Protein AF-A0A1Z4QGK7-F1 (afdb_monomer_lite)

Foldseek 3Di:
DFPDKDAQDFDDPVPPDHTDTAMWTHDPNDTPDTDRDDDPPDDDD

Radius of gyration: 10.7 Å; chains: 1; bounding box: 28×17×24 Å

Secondary structure (DSSP, 8-state):
--SEEEEEEEE--SSSPPPEEEEEEEETTEEEEEES---TTS---

Structure (mmCIF, N/CA/C/O backbone):
data_AF-A0A1Z4QGK7-F1
#
_entry.id   AF-A0A1Z4QGK7-F1
#
loop_
_atom_site.group_PDB
_atom_site.id
_atom_site.type_symbol
_atom_site.label_atom_id
_atom_site.label_alt_id
_atom_site.label_comp_id
_atom_site.label_asym_id
_atom_site.label_entity_id
_atom_site.label_seq_id
_atom_site.pdbx_PDB_ins_code
_atom_site.Cartn_x
_atom_site.Cartn_y
_atom_site.Cartn_z
_atom_site.occupancy
_atom_site.B_iso_or_equiv
_atom_site.auth_seq_id
_atom_site.auth_comp_id
_atom_site.auth_asym_id
_atom_site.auth_atom_id
_atom_site.pdbx_PDB_model_num
ATOM 1 N N . MET A 1 1 ? -11.396 -3.377 8.984 1.00 83.88 1 MET A N 1
ATOM 2 C CA . MET A 1 1 ? -10.828 -2.013 8.952 1.00 83.88 1 MET A CA 1
ATOM 3 C C . MET A 1 1 ? -9.321 -2.160 8.930 1.00 83.88 1 MET A C 1
ATOM 5 O O . MET A 1 1 ? -8.830 -3.058 9.605 1.00 83.88 1 MET A O 1
ATOM 9 N N . LEU A 1 2 ? -8.628 -1.367 8.116 1.00 87.94 2 LEU A N 1
ATOM 10 C CA . LEU A 1 2 ? -7.165 -1.351 8.107 1.00 87.94 2 LEU A CA 1
ATOM 11 C C . LEU A 1 2 ? -6.666 -0.562 9.315 1.00 87.94 2 LEU A C 1
ATOM 13 O O . LEU A 1 2 ? -7.279 0.440 9.683 1.00 87.94 2 LEU A O 1
ATOM 17 N N . ASP A 1 3 ? -5.549 -0.990 9.884 1.00 93.19 3 ASP A N 1
ATOM 18 C CA . ASP A 1 3 ? -4.877 -0.242 10.949 1.00 93.19 3 ASP A CA 1
ATOM 19 C C . ASP A 1 3 ? -4.060 0.908 10.355 1.00 93.19 3 ASP A C 1
ATOM 21 O O . ASP A 1 3 ? -3.948 1.983 10.940 1.00 93.19 3 ASP A O 1
ATOM 25 N N . LEU A 1 4 ? -3.491 0.672 9.168 1.00 93.69 4 LEU A N 1
ATOM 26 C CA . LEU A 1 4 ? -2.688 1.629 8.426 1.00 93.69 4 LEU A CA 1
ATOM 27 C C . LEU A 1 4 ? -2.911 1.450 6.922 1.00 93.69 4 LEU A C 1
ATOM 29 O O . LEU A 1 4 ? -2.939 0.333 6.398 1.00 93.69 4 LEU A O 1
ATOM 33 N N . LEU A 1 5 ? -3.039 2.585 6.242 1.00 93.56 5 LEU A N 1
ATOM 34 C CA . LEU A 1 5 ? -3.091 2.698 4.796 1.00 93.56 5 LEU A CA 1
ATOM 35 C C . LEU A 1 5 ? -1.926 3.574 4.333 1.00 93.56 5 LEU A C 1
ATOM 37 O O . LEU A 1 5 ? -1.868 4.756 4.670 1.00 93.56 5 LEU A O 1
ATOM 41 N N . ILE A 1 6 ? -1.008 2.997 3.561 1.00 94.81 6 ILE A N 1
ATOM 42 C CA . ILE A 1 6 ? 0.062 3.735 2.883 1.00 94.81 6 ILE A CA 1
ATOM 43 C C . ILE A 1 6 ? -0.396 3.953 1.446 1.00 94.81 6 ILE A C 1
ATOM 45 O O . ILE A 1 6 ? -0.690 2.975 0.761 1.00 94.81 6 ILE A O 1
ATOM 49 N N . GLN A 1 7 ? -0.470 5.207 1.000 1.00 94.81 7 GLN A N 1
ATOM 50 C CA . GLN A 1 7 ? -1.019 5.548 -0.315 1.00 94.81 7 GLN A CA 1
ATOM 51 C C . GLN A 1 7 ? 0.026 6.126 -1.258 1.00 94.81 7 GLN A C 1
ATOM 53 O O . GLN A 1 7 ? 0.898 6.885 -0.829 1.00 94.81 7 GLN A O 1
ATOM 58 N N . ASN A 1 8 ? -0.124 5.815 -2.548 1.00 95.44 8 ASN A N 1
ATOM 59 C CA . ASN A 1 8 ? 0.675 6.352 -3.648 1.00 95.44 8 ASN A CA 1
ATOM 60 C C . ASN A 1 8 ? 2.193 6.223 -3.404 1.00 95.44 8 ASN A C 1
ATOM 62 O O . ASN A 1 8 ? 2.976 7.124 -3.708 1.00 95.44 8 ASN A O 1
ATOM 66 N N . GLY A 1 9 ? 2.601 5.104 -2.806 1.00 95.81 9 GLY A N 1
ATOM 67 C CA . GLY A 1 9 ? 3.995 4.780 -2.545 1.00 95.81 9 GLY A CA 1
ATOM 68 C C . GLY A 1 9 ? 4.652 4.121 -3.753 1.00 95.81 9 GLY A C 1
ATOM 69 O O . GLY A 1 9 ? 3.986 3.462 -4.551 1.00 95.81 9 GLY A O 1
ATOM 70 N N . LEU A 1 10 ? 5.974 4.264 -3.865 1.00 97.56 10 LEU A N 1
ATOM 71 C CA . LEU A 1 10 ? 6.782 3.438 -4.760 1.00 97.56 10 LEU A CA 1
ATOM 72 C C . LEU A 1 10 ? 7.151 2.142 -4.032 1.00 97.56 10 LEU A C 1
ATOM 74 O O . LEU A 1 10 ? 7.907 2.156 -3.062 1.00 97.56 10 LEU A O 1
ATOM 78 N N . ILE A 1 11 ? 6.586 1.031 -4.487 1.00 96.38 11 ILE A N 1
ATOM 79 C CA . ILE A 1 11 ? 6.626 -0.265 -3.816 1.00 96.38 11 ILE A CA 1
ATOM 80 C C . ILE A 1 11 ? 7.724 -1.128 -4.432 1.00 96.38 11 ILE A C 1
ATOM 82 O O . ILE A 1 11 ? 7.749 -1.354 -5.643 1.00 96.38 11 ILE A O 1
ATOM 86 N N . PHE A 1 12 ? 8.597 -1.642 -3.568 1.00 96.81 12 PHE A N 1
ATOM 87 C CA . PHE A 1 12 ? 9.594 -2.660 -3.887 1.00 96.81 12 PHE A CA 1
ATOM 88 C C . PHE A 1 12 ? 9.128 -3.995 -3.292 1.00 96.81 12 PHE A C 1
ATOM 90 O O . PHE A 1 12 ? 8.855 -4.067 -2.096 1.00 96.81 12 PHE A O 1
ATOM 97 N N . ASP A 1 13 ? 9.032 -5.042 -4.113 1.00 93.38 13 ASP A N 1
ATOM 98 C CA . ASP A 1 13 ? 8.530 -6.367 -3.705 1.00 93.38 13 ASP A CA 1
ATOM 99 C C . ASP A 1 1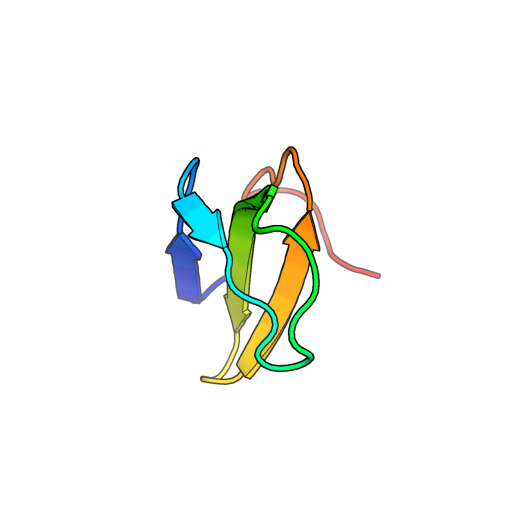3 ? 9.599 -7.269 -3.061 1.00 93.38 13 ASP A C 1
ATOM 101 O O . ASP A 1 13 ? 9.279 -8.314 -2.500 1.00 93.38 13 ASP A O 1
ATOM 105 N N . GLY A 1 14 ? 10.873 -6.875 -3.147 1.00 95.69 14 GLY A N 1
ATOM 106 C CA . GLY A 1 14 ? 12.012 -7.661 -2.669 1.00 95.69 14 GLY A CA 1
ATOM 107 C C . GLY A 1 14 ? 12.393 -8.851 -3.561 1.00 95.69 14 GLY A C 1
ATOM 108 O O . GLY A 1 14 ? 13.352 -9.547 -3.241 1.00 95.69 14 GLY A O 1
ATOM 109 N N . LEU A 1 15 ? 11.700 -9.073 -4.684 1.00 96.56 15 LEU A N 1
ATOM 110 C CA . LEU A 1 15 ? 11.979 -10.144 -5.654 1.00 96.56 15 LEU A CA 1
ATOM 111 C C . LEU A 1 15 ? 12.860 -9.673 -6.822 1.00 96.56 15 LEU A C 1
ATOM 113 O O . LEU A 1 15 ? 13.250 -10.472 -7.669 1.00 96.56 15 LEU A O 1
ATOM 117 N N . GLY A 1 16 ? 13.187 -8.378 -6.862 1.00 96.12 16 GLY A N 1
ATOM 118 C CA . GLY A 1 16 ? 13.988 -7.767 -7.926 1.00 96.12 16 GLY A CA 1
ATOM 119 C C . GLY A 1 16 ? 13.171 -7.322 -9.141 1.00 96.12 16 GLY A C 1
ATOM 120 O O . GLY A 1 16 ? 13.756 -6.947 -10.157 1.00 96.12 16 GLY A O 1
ATOM 121 N N . SER A 1 17 ? 11.839 -7.341 -9.050 1.00 95.81 17 SER A N 1
ATOM 122 C CA . SER A 1 17 ? 10.952 -6.807 -10.085 1.00 95.81 17 SER A CA 1
ATOM 123 C C . SER A 1 17 ? 11.068 -5.283 -10.194 1.00 95.81 17 SER A C 1
ATOM 125 O O . SER A 1 17 ? 11.539 -4.598 -9.282 1.00 95.81 17 SER A O 1
ATOM 127 N N . THR A 1 18 ? 10.592 -4.720 -11.309 1.00 97.56 18 THR A N 1
ATOM 128 C CA . THR A 1 18 ? 10.478 -3.263 -11.453 1.00 97.56 18 THR A CA 1
ATOM 129 C C . THR A 1 18 ? 9.525 -2.691 -10.391 1.00 97.56 18 THR A C 1
ATOM 131 O O . THR A 1 18 ? 8.405 -3.192 -10.271 1.00 97.56 18 THR A O 1
ATOM 134 N N . PRO A 1 19 ? 9.922 -1.638 -9.649 1.00 97.12 19 PRO A N 1
ATOM 135 C CA . PRO A 1 19 ? 9.067 -1.020 -8.638 1.00 97.12 19 PRO A CA 1
ATOM 136 C C . PRO A 1 19 ? 7.771 -0.454 -9.225 1.00 97.12 19 PRO A C 1
AT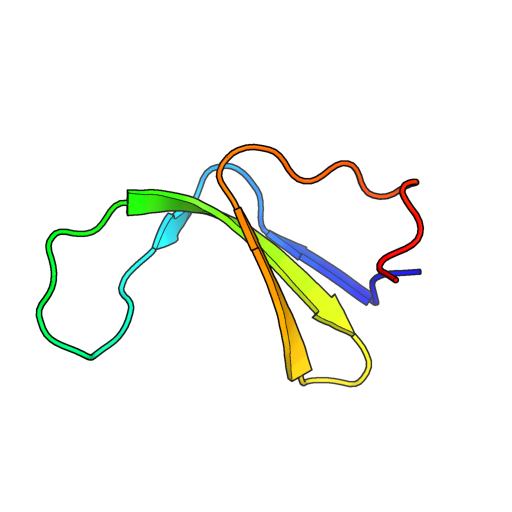OM 138 O O . PRO A 1 19 ? 7.762 0.074 -10.340 1.00 97.12 19 PRO A O 1
ATOM 141 N N . VAL A 1 20 ? 6.685 -0.517 -8.454 1.00 96.19 20 VAL A N 1
ATOM 142 C CA . VAL A 1 20 ? 5.347 -0.080 -8.891 1.00 96.19 20 VAL A CA 1
ATOM 143 C C . VAL A 1 20 ? 4.782 1.004 -7.982 1.00 96.19 20 VAL A C 1
ATOM 145 O O . VAL A 1 20 ? 5.014 0.991 -6.778 1.00 96.19 20 VAL A O 1
ATOM 148 N N . ILE A 1 21 ? 4.016 1.939 -8.548 1.00 97.19 21 ILE A N 1
ATOM 149 C CA . ILE A 1 21 ? 3.255 2.915 -7.757 1.00 97.19 21 ILE A CA 1
ATOM 150 C C . ILE A 1 21 ? 1.939 2.279 -7.307 1.00 97.19 21 ILE A C 1
ATOM 152 O O . ILE A 1 21 ? 1.184 1.772 -8.143 1.00 97.19 21 ILE A O 1
ATOM 156 N N . GLY A 1 22 ? 1.646 2.336 -6.010 1.00 95.31 22 GLY A N 1
ATOM 157 C CA . GLY A 1 22 ? 0.386 1.843 -5.467 1.00 95.31 22 GLY A CA 1
ATOM 158 C C . GLY A 1 22 ? 0.221 2.070 -3.971 1.00 95.31 22 GLY A C 1
ATOM 159 O O . GLY A 1 22 ? 0.970 2.810 -3.332 1.00 95.31 22 GLY A O 1
ATOM 160 N N . ASP A 1 23 ? -0.773 1.387 -3.428 1.00 95.81 23 ASP A N 1
ATOM 161 C CA . ASP A 1 23 ? -1.209 1.468 -2.048 1.00 95.81 23 ASP A CA 1
ATOM 162 C C . ASP A 1 23 ? -0.960 0.133 -1.329 1.00 95.81 23 ASP A C 1
ATOM 164 O O . ASP A 1 23 ? -1.061 -0.947 -1.924 1.00 95.81 23 ASP A O 1
ATOM 168 N N . ILE A 1 24 ? -0.686 0.210 -0.025 1.00 95.25 24 ILE A N 1
ATOM 169 C CA . ILE A 1 24 ? -0.490 -0.946 0.856 1.00 95.25 24 ILE A CA 1
ATOM 170 C C . ILE A 1 24 ? -1.446 -0.842 2.042 1.00 95.25 24 ILE A C 1
ATOM 172 O O . ILE A 1 24 ? -1.425 0.134 2.798 1.00 95.25 24 ILE A O 1
ATOM 176 N N . GLY A 1 25 ? -2.264 -1.878 2.214 1.00 94.62 25 GLY A N 1
ATOM 177 C CA . GLY A 1 25 ? -3.133 -2.048 3.372 1.00 94.62 25 GLY A CA 1
ATOM 178 C C . GLY A 1 25 ? -2.485 -2.942 4.425 1.00 94.62 25 GLY A C 1
ATOM 179 O O . GLY A 1 25 ? -2.021 -4.042 4.110 1.00 94.62 25 GLY A O 1
ATOM 180 N N . ILE A 1 26 ? -2.486 -2.485 5.678 1.00 94.75 26 ILE A N 1
ATOM 181 C CA . ILE A 1 26 ? -1.958 -3.227 6.828 1.00 94.75 26 ILE A CA 1
ATOM 182 C C . ILE A 1 26 ? -3.080 -3.496 7.832 1.00 94.75 26 ILE A C 1
ATOM 184 O O . ILE A 1 26 ? -3.847 -2.597 8.185 1.00 94.75 26 ILE A O 1
ATOM 188 N N . GLN A 1 27 ? -3.146 -4.738 8.311 1.00 95.69 27 GLN A N 1
ATOM 189 C CA . GLN A 1 27 ? -4.053 -5.163 9.372 1.00 95.69 27 GLN A CA 1
ATOM 190 C C . GLN A 1 27 ? -3.365 -6.180 10.292 1.00 95.69 27 GLN A C 1
ATOM 192 O O . GLN A 1 27 ? -2.730 -7.130 9.831 1.00 95.69 27 GLN A O 1
ATOM 197 N N . ASN A 1 28 ? -3.486 -5.983 11.602 1.00 95.31 28 ASN A N 1
ATOM 198 C CA . ASN A 1 28 ? -2.852 -6.759 12.666 1.00 95.31 28 ASN A CA 1
ATOM 199 C C . ASN A 1 28 ? -1.340 -6.944 12.450 1.00 95.31 28 ASN A C 1
ATOM 201 O O . ASN A 1 28 ? -0.802 -8.043 12.596 1.00 95.31 28 ASN A O 1
ATOM 205 N N . GLY A 1 29 ? -0.661 -5.867 12.038 1.00 95.25 29 GLY A N 1
ATOM 206 C CA . GLY A 1 29 ? 0.780 -5.867 11.760 1.00 95.25 29 GLY A CA 1
ATOM 207 C C . GLY A 1 29 ? 1.200 -6.672 10.523 1.00 95.25 29 GLY A C 1
ATOM 208 O O . GLY A 1 29 ? 2.386 -6.941 10.351 1.00 95.25 29 GLY A O 1
ATOM 209 N N . ARG A 1 30 ? 0.255 -7.075 9.664 1.00 96.19 30 ARG A N 1
ATOM 210 C CA . ARG A 1 30 ? 0.515 -7.818 8.423 1.00 96.19 30 ARG A CA 1
ATOM 211 C C . ARG A 1 30 ? 0.037 -7.042 7.206 1.00 96.19 30 ARG A C 1
ATOM 213 O O . ARG A 1 30 ? -0.959 -6.328 7.274 1.00 96.19 30 ARG A O 1
ATOM 220 N N . ILE A 1 31 ? 0.722 -7.231 6.082 1.00 94.69 31 ILE A N 1
ATOM 221 C CA . ILE A 1 31 ? 0.259 -6.739 4.783 1.00 94.69 31 ILE A CA 1
ATOM 222 C C . ILE A 1 31 ? -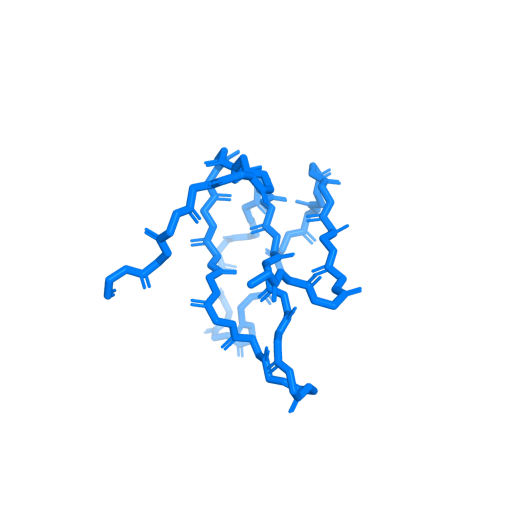0.917 -7.612 4.343 1.00 94.69 31 ILE A C 1
ATOM 224 O O . ILE A 1 31 ? -0.776 -8.831 4.253 1.00 94.69 31 ILE A O 1
ATOM 228 N N . VAL A 1 32 ? -2.066 -6.990 4.081 1.00 95.38 32 VAL A N 1
ATOM 229 C CA . VAL A 1 32 ? -3.289 -7.683 3.635 1.00 95.38 32 VAL A CA 1
ATOM 230 C C . VAL A 1 32 ? -3.685 -7.332 2.205 1.00 95.38 32 VAL A C 1
ATOM 232 O O . VAL A 1 32 ? -4.452 -8.065 1.591 1.00 95.38 32 VAL A O 1
ATOM 235 N N . ALA A 1 33 ? -3.151 -6.241 1.653 1.00 93.25 33 ALA A N 1
ATOM 236 C CA . ALA A 1 33 ? -3.402 -5.852 0.273 1.00 93.25 33 ALA A CA 1
ATOM 237 C C . ALA A 1 33 ? -2.267 -4.985 -0.285 1.00 93.25 33 ALA A C 1
ATOM 239 O O . ALA A 1 33 ? -1.730 -4.123 0.412 1.00 93.25 33 ALA A O 1
ATOM 240 N N . ILE A 1 34 ? -1.950 -5.209 -1.561 1.00 93.69 34 ILE A N 1
ATOM 241 C CA . ILE A 1 34 ? -1.079 -4.373 -2.391 1.00 93.69 34 ILE A CA 1
ATOM 242 C C . ILE A 1 34 ? -1.815 -4.175 -3.717 1.00 93.69 34 ILE A C 1
ATOM 244 O O . ILE A 1 34 ? -2.084 -5.147 -4.422 1.00 93.69 34 ILE A O 1
ATOM 248 N N . THR A 1 35 ? -2.205 -2.946 -4.050 1.00 92.25 35 THR A N 1
ATOM 249 C CA . THR A 1 35 ? -2.916 -2.652 -5.307 1.00 92.25 35 THR A CA 1
ATOM 250 C C . THR A 1 35 ? -2.728 -1.199 -5.722 1.00 92.25 35 THR A C 1
ATOM 252 O O . THR A 1 35 ? -2.294 -0.373 -4.931 1.00 92.25 35 THR A O 1
ATOM 255 N N . LYS A 1 36 ? -3.067 -0.860 -6.966 1.00 90.06 36 LYS A N 1
ATOM 256 C CA . LYS A 1 36 ? -2.945 0.506 -7.485 1.00 90.06 36 LYS A CA 1
ATOM 257 C C . LYS A 1 36 ? -3.910 1.495 -6.819 1.00 90.06 36 LYS A C 1
ATOM 259 O O . LYS A 1 36 ? -3.582 2.671 -6.732 1.00 90.06 36 LYS A O 1
ATOM 264 N N . TYR A 1 37 ? -5.085 1.028 -6.390 1.00 86.69 37 TYR A N 1
ATOM 265 C CA . TYR A 1 37 ? -6.109 1.867 -5.766 1.00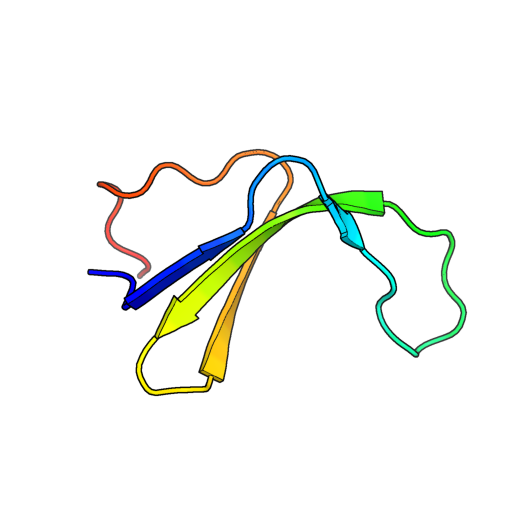 86.69 37 TYR A CA 1
ATOM 266 C C . TYR A 1 37 ? -6.800 1.109 -4.641 1.00 86.69 37 TYR A C 1
ATOM 268 O O . TYR A 1 37 ? -7.530 0.145 -4.884 1.00 86.69 37 TYR A O 1
ATOM 276 N N . LEU A 1 38 ? -6.566 1.547 -3.411 1.00 82.50 38 LEU A N 1
ATOM 277 C CA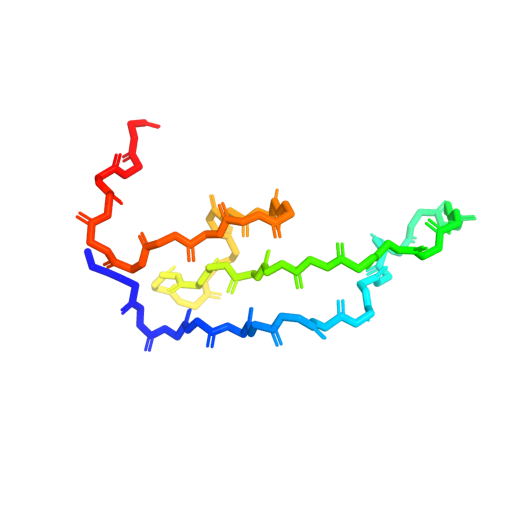 . LEU A 1 38 ? -7.049 0.897 -2.203 1.00 82.50 38 LEU A CA 1
ATOM 278 C C . LEU A 1 38 ? -7.917 1.898 -1.437 1.00 82.50 38 LEU A C 1
ATOM 280 O O . LEU A 1 38 ? -7.462 2.953 -1.002 1.00 82.50 38 LEU A O 1
ATOM 284 N N . VAL A 1 39 ? -9.208 1.587 -1.316 1.00 74.88 39 VAL A N 1
ATOM 285 C CA . VAL A 1 39 ? -10.184 2.473 -0.672 1.00 74.88 39 VAL A CA 1
ATOM 286 C C . VAL A 1 39 ? -10.458 1.936 0.726 1.00 74.88 39 VAL A C 1
ATOM 288 O O . VAL A 1 39 ? -10.982 0.834 0.869 1.00 74.88 39 VAL A O 1
ATOM 291 N N . GLY A 1 40 ? -10.135 2.713 1.764 1.00 62.12 40 GLY A N 1
ATOM 292 C CA . GLY A 1 40 ? -10.163 2.270 3.170 1.00 62.12 40 GLY A CA 1
ATOM 293 C C . GLY A 1 40 ? -11.524 1.815 3.728 1.00 62.12 40 GLY A C 1
ATOM 294 O O . GLY A 1 40 ? -11.591 1.385 4.876 1.00 62.12 40 GLY A O 1
ATOM 295 N N . CYS A 1 41 ? -12.597 1.892 2.933 1.00 56.50 41 CYS A N 1
ATOM 296 C CA . CYS A 1 41 ? -13.951 1.454 3.284 1.00 56.50 41 CYS A CA 1
ATOM 297 C C . CYS A 1 41 ? -14.318 0.070 2.706 1.00 56.50 41 CYS A C 1
ATOM 299 O O . CYS A 1 41 ? -15.332 -0.509 3.089 1.00 56.50 41 CYS A O 1
ATOM 301 N N . VAL A 1 42 ? -13.527 -0.485 1.780 1.00 53.78 42 VAL A N 1
ATOM 302 C CA . VAL A 1 42 ? -13.909 -1.722 1.083 1.00 53.78 42 VAL A CA 1
ATOM 303 C C . VAL A 1 42 ? -13.469 -2.942 1.889 1.00 53.78 42 VAL A C 1
ATOM 305 O O . VAL A 1 42 ? -12.315 -3.076 2.287 1.00 53.78 42 VAL A O 1
ATOM 308 N N . MET A 1 43 ? -14.431 -3.822 2.152 1.00 48.84 43 MET A N 1
ATOM 309 C CA . MET A 1 43 ? -14.243 -5.102 2.822 1.00 48.84 43 MET A CA 1
ATOM 310 C C . MET A 1 43 ? -13.371 -6.007 1.941 1.00 48.84 43 MET A C 1
ATOM 312 O O . MET A 1 43 ? -13.764 -6.345 0.826 1.00 48.84 43 MET A O 1
ATOM 316 N N . TYR A 1 44 ? -12.179 -6.359 2.423 1.00 52.06 44 TYR A N 1
ATOM 317 C CA . TYR A 1 44 ? -11.332 -7.368 1.787 1.00 52.06 44 TYR A CA 1
ATOM 318 C C . TYR A 1 44 ? -11.940 -8.743 2.090 1.00 52.06 44 TYR A C 1
ATOM 320 O O . TYR A 1 44 ? -12.052 -9.113 3.260 1.00 52.06 44 TYR A O 1
ATOM 328 N N . ILE A 1 45 ? -12.423 -9.413 1.040 1.00 47.91 45 ILE A N 1
ATOM 329 C CA . ILE A 1 45 ? -12.880 -10.813 1.048 1.00 47.91 45 ILE A CA 1
ATOM 330 C C . ILE A 1 45 ? -11.699 -11.778 1.061 1.00 47.91 45 ILE A C 1
ATOM 332 O O . ILE A 1 45 ? -10.661 -11.437 0.450 1.00 47.91 45 ILE A O 1
#

Sequence (45 aa):
MLDLLIQNGLIFDGLGSTPVIGDIGIQNGRIVAITKYLVGCVMYI

pLDDT: mean 8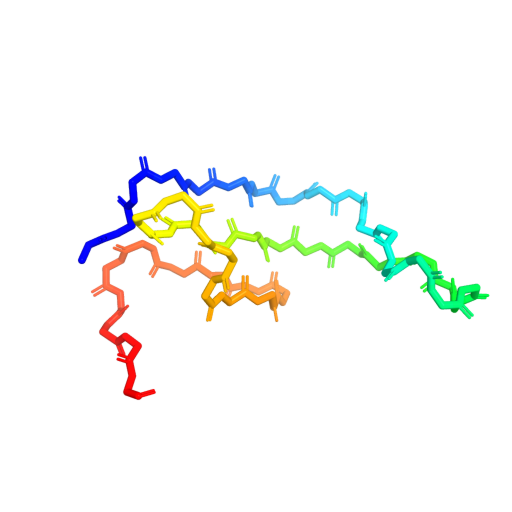8.27, std 14.38, range [47.91, 97.56]